Protein AF-A0A965SHQ1-F1 (afdb_monomer_lite)

Radius of gyration: 15.1 Å; chains: 1; bounding box: 38×32×36 Å

Secondary structure (DSSP, 8-state):
-HIIIIIS-PEEEEEETTTT--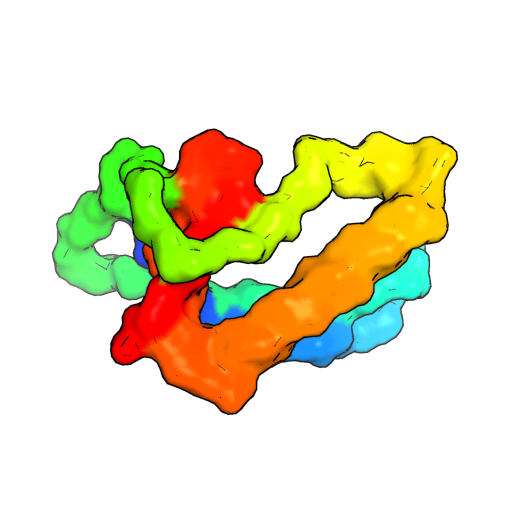--SSSSTT----EEEEE---STT-----SPPPS--SEEE---S-HHHHHHH-HHHHHHHHHHHHHHHHHHHTTTEEEEEE-TTSPEEEEE-

pLDDT: mean 88.07, std 10.23, range [56.94, 97.69]

Foldseek 3Di:
DLCQCQVQVWFFDDKDWQPVPADCDPQQHPHIDIDTDTHGDPPDDPRRHPSDADADAPDWLDDDPDLPVCCVPPVPVSVVSVVSNVVVRCVQVVDQKGFPGHHPNRITGIYGD

Structure (mmCIF, N/CA/C/O backbone):
data_AF-A0A965SHQ1-F1
#
_entry.id   AF-A0A965SHQ1-F1
#
loop_
_atom_site.group_PDB
_atom_site.id
_atom_site.type_symbol
_atom_site.label_atom_id
_atom_site.label_alt_id
_atom_site.label_comp_id
_atom_site.label_asym_id
_atom_site.label_entity_id
_atom_site.label_seq_id
_atom_site.pdbx_PDB_ins_code
_atom_site.Cartn_x
_atom_site.Cartn_y
_atom_site.Cartn_z
_atom_site.occupancy
_atom_site.B_iso_or_equiv
_atom_site.auth_seq_id
_atom_site.auth_comp_id
_atom_site.auth_asym_id
_atom_site.auth_atom_id
_atom_site.pdbx_PDB_model_num
ATOM 1 N N . ALA A 1 1 ? -4.924 -3.551 -4.087 1.00 84.19 1 ALA A N 1
ATOM 2 C CA . ALA A 1 1 ? -5.694 -4.247 -3.026 1.00 84.19 1 ALA A CA 1
ATOM 3 C C . ALA A 1 1 ? -7.077 -3.621 -2.747 1.00 84.19 1 ALA A C 1
ATOM 5 O O . ALA A 1 1 ? -7.652 -3.873 -1.692 1.00 84.19 1 ALA A O 1
ATOM 6 N N . TYR A 1 2 ? -7.633 -2.821 -3.671 1.00 87.19 2 TYR A N 1
ATOM 7 C CA . TYR A 1 2 ? -8.837 -2.011 -3.434 1.00 87.19 2 TYR A CA 1
ATOM 8 C C . TYR A 1 2 ? -10.042 -2.829 -2.948 1.00 87.19 2 TYR A C 1
ATOM 10 O O . TYR A 1 2 ? -10.680 -2.459 -1.971 1.00 87.19 2 TYR A O 1
ATOM 18 N N . PHE A 1 3 ? -10.305 -3.986 -3.560 1.00 87.12 3 PHE A N 1
ATOM 19 C CA . PHE A 1 3 ? -11.408 -4.856 -3.151 1.00 87.12 3 PHE A CA 1
ATOM 20 C C . PHE A 1 3 ? -11.338 -5.250 -1.665 1.00 87.12 3 PHE A C 1
ATOM 22 O O . PHE A 1 3 ? -12.294 -5.028 -0.928 1.00 87.12 3 PHE A O 1
ATOM 29 N N . ASN A 1 4 ? -10.190 -5.744 -1.197 1.00 88.62 4 ASN A N 1
ATOM 30 C CA . ASN A 1 4 ? -10.045 -6.219 0.181 1.00 88.62 4 ASN A CA 1
ATOM 31 C C . ASN A 1 4 ? -10.232 -5.090 1.204 1.00 88.62 4 ASN A C 1
ATOM 33 O O . ASN A 1 4 ? -10.983 -5.249 2.158 1.00 88.62 4 ASN A O 1
ATOM 37 N N . LEU A 1 5 ? -9.581 -3.942 1.004 1.00 88.56 5 LEU A N 1
ATOM 38 C CA . LEU A 1 5 ? -9.602 -2.873 2.009 1.00 88.56 5 LEU A CA 1
ATOM 39 C C . LEU A 1 5 ? -10.851 -1.990 1.911 1.00 88.56 5 LEU A C 1
ATOM 41 O O . LEU A 1 5 ? -11.429 -1.624 2.925 1.00 88.56 5 LEU A O 1
ATOM 45 N N . VAL A 1 6 ? -11.291 -1.659 0.695 1.00 87.88 6 VAL A N 1
ATOM 46 C CA . VAL A 1 6 ? -12.360 -0.672 0.472 1.00 87.88 6 VAL A CA 1
ATOM 47 C C . VAL A 1 6 ? -13.724 -1.334 0.334 1.00 87.88 6 VAL A C 1
ATOM 49 O O . VAL A 1 6 ? -14.711 -0.806 0.838 1.00 87.88 6 VAL A O 1
ATOM 52 N N . LYS A 1 7 ? -13.803 -2.482 -0.353 1.00 85.94 7 LYS A 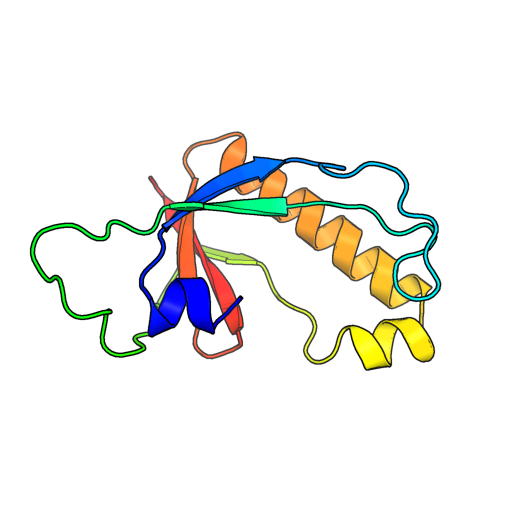N 1
ATOM 53 C CA . LYS A 1 7 ? -15.083 -3.171 -0.574 1.00 85.94 7 LYS A CA 1
ATOM 54 C C . LYS A 1 7 ? -15.413 -4.160 0.523 1.00 85.94 7 LYS A C 1
ATOM 56 O O . LYS A 1 7 ? -16.579 -4.240 0.862 1.00 85.94 7 LYS A O 1
ATOM 61 N N . LEU A 1 8 ? -14.439 -4.895 1.061 1.00 86.38 8 LEU A N 1
ATOM 62 C CA . LEU A 1 8 ? -14.684 -5.834 2.162 1.00 86.38 8 LEU A CA 1
ATOM 63 C C . LEU A 1 8 ? -14.486 -5.200 3.543 1.00 86.38 8 LEU A C 1
ATOM 65 O O . LEU A 1 8 ? -15.075 -5.671 4.510 1.00 86.38 8 LEU A O 1
ATOM 69 N N . GLY A 1 9 ? -13.704 -4.122 3.648 1.00 84.50 9 GLY A N 1
ATOM 70 C CA . GLY A 1 9 ? -13.364 -3.526 4.941 1.00 84.50 9 GLY A CA 1
ATOM 71 C C . GLY A 1 9 ? -12.343 -4.342 5.728 1.00 84.50 9 GLY A C 1
ATOM 72 O O . GLY A 1 9 ? -12.329 -4.286 6.955 1.00 84.50 9 GLY A O 1
ATOM 73 N N . ALA A 1 10 ? -11.512 -5.134 5.045 1.00 89.38 10 ALA A N 1
ATOM 74 C CA . ALA A 1 10 ? -10.407 -5.814 5.697 1.00 89.38 10 ALA A CA 1
ATOM 75 C C . ALA A 1 10 ? -9.412 -4.782 6.245 1.00 89.38 10 ALA A C 1
ATOM 77 O O . ALA A 1 10 ? -9.119 -3.776 5.596 1.00 89.38 10 ALA A O 1
ATOM 78 N N . VAL A 1 11 ? -8.876 -5.050 7.429 1.00 89.06 11 VAL A N 1
ATOM 79 C CA . VAL A 1 11 ? -7.915 -4.185 8.113 1.00 89.06 11 VAL A CA 1
ATOM 80 C C . VAL A 1 11 ? -6.526 -4.766 7.935 1.00 89.06 11 VAL A C 1
ATOM 82 O O . VAL A 1 11 ? -6.325 -5.965 8.109 1.00 89.06 11 VAL A O 1
ATOM 85 N N . VAL A 1 12 ? -5.561 -3.922 7.588 1.00 93.94 12 VAL A N 1
ATOM 86 C CA . VAL A 1 12 ? -4.157 -4.319 7.498 1.00 93.94 12 VAL A CA 1
ATOM 87 C C . VAL A 1 12 ? -3.588 -4.531 8.902 1.00 93.94 12 VAL A C 1
ATOM 89 O O . VAL A 1 12 ? -3.657 -3.626 9.731 1.00 93.94 12 VAL A O 1
ATOM 92 N N . THR A 1 13 ? -2.999 -5.699 9.160 1.00 93.12 13 THR A N 1
ATOM 93 C CA . THR A 1 13 ? -2.480 -6.060 10.491 1.00 93.12 13 THR A CA 1
ATOM 94 C C . THR A 1 13 ? -0.968 -6.216 10.522 1.00 93.12 13 THR A C 1
ATOM 96 O O . THR A 1 13 ? -0.338 -5.816 11.498 1.00 93.12 13 THR A O 1
ATOM 99 N N . GLU A 1 14 ? -0.370 -6.764 9.464 1.00 94.94 14 GLU A N 1
ATOM 100 C CA . GLU A 1 14 ? 1.054 -7.107 9.442 1.00 94.94 14 GLU A CA 1
ATOM 101 C C . GLU A 1 14 ? 1.664 -6.918 8.051 1.00 94.94 14 GLU A C 1
ATOM 103 O O . GLU A 1 14 ? 0.965 -6.860 7.033 1.00 94.94 14 GLU A O 1
ATOM 108 N N . TYR A 1 15 ? 2.992 -6.873 8.013 1.00 95.62 15 TYR A N 1
ATOM 109 C CA . TYR A 1 15 ? 3.783 -6.856 6.794 1.00 95.62 15 TYR A CA 1
ATOM 110 C C . TYR A 1 15 ? 4.935 -7.843 6.905 1.00 95.62 15 TYR A C 1
ATOM 112 O O . TYR A 1 15 ? 5.655 -7.860 7.901 1.00 95.62 15 TYR A O 1
ATOM 120 N N . HIS A 1 16 ? 5.100 -8.645 5.861 1.00 95.25 16 HIS A N 1
ATOM 121 C CA . HIS A 1 16 ? 6.090 -9.707 5.783 1.00 95.25 16 HIS A CA 1
ATOM 122 C C . HIS A 1 16 ? 6.916 -9.534 4.515 1.00 95.25 16 HIS A C 1
ATOM 124 O O . HIS A 1 16 ? 6.370 -9.508 3.408 1.00 95.25 16 HIS A O 1
ATOM 130 N N . GLU A 1 17 ? 8.231 -9.422 4.676 1.00 94.12 17 GLU A N 1
ATOM 131 C CA . GLU A 1 17 ? 9.165 -9.401 3.552 1.00 94.12 17 GLU A CA 1
ATOM 132 C C . GLU A 1 17 ? 9.406 -10.817 3.024 1.00 94.12 17 GLU A C 1
ATOM 134 O O . GLU A 1 17 ? 9.512 -11.756 3.808 1.00 94.12 17 GLU A O 1
ATOM 139 N N . GLU A 1 18 ? 9.524 -10.966 1.701 1.00 91.88 18 GLU A N 1
ATOM 140 C CA . GLU A 1 18 ? 9.873 -12.244 1.051 1.00 91.88 18 GLU A CA 1
ATOM 141 C C . GLU A 1 18 ? 9.028 -13.449 1.519 1.00 91.88 18 GLU A C 1
ATOM 143 O O . GLU A 1 18 ? 9.513 -14.574 1.601 1.00 91.88 18 GLU A O 1
ATOM 148 N N . PHE A 1 19 ? 7.737 -13.233 1.785 1.00 92.62 19 PHE A N 1
ATOM 149 C CA . PHE A 1 19 ? 6.858 -14.214 2.431 1.00 92.62 19 PHE A CA 1
ATOM 150 C C . PHE A 1 19 ? 6.802 -15.591 1.740 1.00 92.62 19 PHE A C 1
ATOM 152 O O . PHE A 1 19 ? 6.713 -16.617 2.408 1.00 92.62 19 PHE A O 1
ATOM 159 N N . TYR A 1 20 ? 6.850 -15.627 0.406 1.00 87.69 20 TYR A N 1
ATOM 160 C CA . TYR A 1 20 ? 6.872 -16.864 -0.380 1.00 87.69 20 TYR A CA 1
ATOM 161 C C . TYR A 1 20 ? 8.284 -17.297 -0.807 1.00 87.69 20 TYR A C 1
ATOM 163 O O . TYR A 1 20 ? 8.437 -18.383 -1.365 1.00 87.69 20 TYR A O 1
ATOM 171 N N . GLY A 1 21 ? 9.311 -16.483 -0.555 1.00 85.81 21 GLY A N 1
ATOM 172 C CA . GLY A 1 21 ? 10.666 -16.705 -1.047 1.00 85.81 21 GLY A CA 1
ATOM 173 C C . GLY A 1 21 ? 10.757 -16.671 -2.576 1.00 85.81 21 GLY A C 1
ATOM 174 O O . GLY A 1 21 ? 9.996 -15.989 -3.258 1.00 85.81 21 GLY A O 1
ATOM 175 N N . VAL A 1 22 ? 11.714 -17.413 -3.137 1.00 80.38 22 VAL A N 1
ATOM 176 C CA . VAL A 1 22 ? 11.955 -17.423 -4.587 1.00 80.38 22 VAL A CA 1
ATOM 177 C C . VAL A 1 22 ? 10.822 -18.152 -5.315 1.00 80.38 22 VAL A C 1
ATOM 179 O O . VAL A 1 22 ? 10.718 -19.377 -5.255 1.00 80.38 22 VAL A O 1
ATOM 182 N N . ILE A 1 23 ? 10.014 -17.403 -6.067 1.00 82.12 23 ILE A N 1
ATOM 183 C CA . ILE A 1 23 ? 9.014 -17.961 -6.985 1.00 82.12 23 ILE A CA 1
ATOM 184 C C . ILE A 1 23 ? 9.654 -18.127 -8.365 1.00 82.12 23 ILE A C 1
ATOM 186 O O . ILE A 1 23 ? 10.191 -17.178 -8.936 1.00 82.12 23 ILE A O 1
ATOM 190 N N . ASN A 1 24 ? 9.604 -19.345 -8.909 1.00 71.56 24 ASN A N 1
ATOM 191 C CA . ASN A 1 24 ? 10.241 -19.700 -10.181 1.00 71.56 24 ASN A CA 1
ATOM 192 C C . ASN A 1 24 ? 9.216 -20.013 -11.288 1.00 71.56 24 ASN A C 1
ATOM 194 O O . ASN A 1 24 ? 9.378 -20.957 -12.061 1.00 71.56 24 ASN A O 1
ATOM 198 N N . ASP A 1 25 ? 8.128 -19.244 -11.344 1.00 77.12 25 ASP A N 1
ATOM 199 C CA . ASP A 1 25 ? 7.140 -19.317 -12.425 1.00 77.12 25 ASP A CA 1
ATOM 200 C C . ASP A 1 25 ? 7.546 -18.398 -13.601 1.00 77.12 25 ASP A C 1
ATOM 202 O O . ASP A 1 25 ? 8.679 -17.917 -13.669 1.00 77.12 25 ASP A O 1
ATOM 206 N N . GLY A 1 26 ? 6.689 -18.239 -14.612 1.00 68.56 26 GLY A N 1
ATOM 207 C CA . GLY A 1 26 ? 6.969 -17.356 -15.754 1.00 68.56 26 GLY A CA 1
ATOM 208 C C . GLY A 1 26 ? 6.666 -15.879 -15.486 1.00 68.56 26 GLY A C 1
ATOM 209 O O . GLY A 1 26 ? 7.232 -15.017 -16.14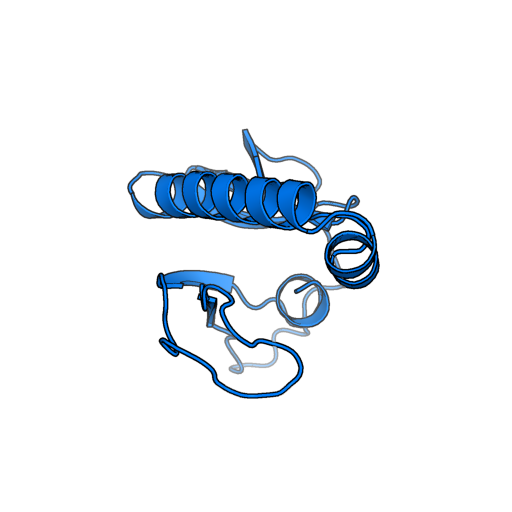9 1.00 68.56 26 GLY A O 1
ATOM 210 N N . LEU A 1 27 ? 5.782 -15.585 -14.527 1.00 69.00 27 LEU A N 1
ATOM 211 C CA . LEU A 1 27 ? 5.213 -14.250 -14.325 1.00 69.00 27 LEU A CA 1
ATOM 212 C C . LEU A 1 27 ? 5.891 -13.477 -13.190 1.00 69.00 27 LEU A C 1
ATOM 214 O O . LEU A 1 27 ? 5.983 -12.263 -13.277 1.00 69.00 27 LEU A O 1
ATOM 218 N N . ASN A 1 28 ? 6.357 -14.154 -12.146 1.00 66.50 28 ASN A N 1
ATOM 219 C CA . ASN A 1 28 ? 6.903 -13.596 -10.906 1.00 66.50 28 ASN A CA 1
ATOM 220 C C . ASN A 1 28 ? 8.382 -13.962 -10.705 1.00 66.50 28 ASN A C 1
ATOM 222 O O . ASN A 1 28 ? 8.927 -13.758 -9.618 1.00 66.50 28 ASN A O 1
ATOM 226 N N . ARG A 1 29 ? 9.036 -14.539 -11.723 1.00 74.19 29 ARG A N 1
ATOM 227 C CA . ARG A 1 29 ? 10.421 -15.009 -11.616 1.00 74.19 29 ARG A CA 1
ATOM 228 C C . ARG A 1 29 ? 11.354 -13.907 -11.134 1.00 74.19 29 ARG A C 1
ATOM 230 O O . ARG A 1 29 ? 11.462 -12.867 -11.774 1.00 74.19 29 ARG A O 1
ATOM 237 N N . GLY A 1 30 ? 12.073 -14.189 -10.051 1.00 72.31 30 GLY A N 1
ATOM 238 C CA . GLY A 1 30 ? 13.068 -13.273 -9.489 1.00 72.31 30 GLY A CA 1
ATOM 239 C C . GLY A 1 30 ? 12.472 -12.076 -8.748 1.00 72.31 30 GLY A C 1
ATOM 240 O O . GLY A 1 30 ? 13.224 -11.209 -8.312 1.00 72.31 30 GLY A O 1
ATOM 241 N N . GLU A 1 31 ? 11.148 -12.016 -8.577 1.00 79.94 31 GLU A N 1
ATOM 242 C CA . GLU A 1 31 ? 10.515 -10.925 -7.848 1.00 79.94 31 GLU A CA 1
ATOM 243 C C . GLU A 1 31 ? 10.471 -11.166 -6.345 1.00 79.94 31 GLU A C 1
ATOM 245 O O . GLU A 1 31 ? 10.214 -12.272 -5.872 1.00 79.94 31 GLU A O 1
ATOM 250 N N . ARG A 1 32 ? 10.624 -10.069 -5.602 1.00 84.12 32 ARG A N 1
ATOM 251 C CA . ARG A 1 32 ? 10.456 -10.029 -4.149 1.00 84.12 32 ARG A CA 1
ATOM 252 C C . ARG A 1 32 ? 9.024 -10.361 -3.758 1.00 84.12 32 ARG A C 1
ATOM 254 O O . ARG A 1 32 ? 8.092 -9.774 -4.310 1.00 84.12 32 ARG A O 1
ATOM 261 N N . THR A 1 33 ? 8.806 -11.207 -2.764 1.00 89.94 33 THR A N 1
ATOM 262 C CA . THR A 1 33 ? 7.445 -11.653 -2.414 1.00 89.94 33 THR A CA 1
ATOM 263 C C . THR A 1 33 ? 6.906 -10.991 -1.156 1.00 89.94 33 THR A C 1
ATOM 265 O O . THR A 1 33 ? 6.424 -11.666 -0.252 1.00 89.94 33 THR A O 1
ATOM 268 N N . ASP A 1 34 ? 6.977 -9.668 -1.092 1.00 93.19 34 ASP A N 1
ATOM 269 C CA . ASP A 1 34 ? 6.454 -8.918 0.050 1.00 93.19 34 ASP A CA 1
ATOM 270 C C . ASP A 1 34 ? 4.936 -9.017 0.133 1.00 93.19 34 ASP A C 1
ATOM 272 O O . ASP A 1 34 ? 4.235 -8.983 -0.890 1.00 93.19 34 ASP A O 1
ATOM 276 N N . ARG A 1 35 ? 4.415 -9.153 1.353 1.00 93.31 35 ARG A N 1
ATOM 277 C CA . ARG A 1 35 ? 2.985 -9.329 1.608 1.00 93.31 35 ARG A CA 1
ATOM 278 C C . ARG A 1 35 ? 2.524 -8.475 2.772 1.00 93.31 35 ARG A C 1
ATOM 280 O O . ARG A 1 35 ? 3.073 -8.526 3.865 1.00 93.31 35 ARG A O 1
ATOM 287 N N . VAL A 1 36 ? 1.450 -7.737 2.524 1.00 93.88 36 VAL A N 1
ATOM 288 C CA . VAL A 1 36 ? 0.631 -7.133 3.571 1.00 93.88 36 VAL A CA 1
ATOM 289 C C . VAL A 1 36 ? -0.440 -8.147 3.957 1.00 93.88 36 VAL A C 1
ATOM 291 O O . VAL A 1 36 ? -1.178 -8.626 3.093 1.00 93.88 36 VAL A O 1
ATOM 294 N N . PHE A 1 37 ? -0.522 -8.466 5.241 1.00 94.75 37 PHE A N 1
ATOM 295 C CA . PHE A 1 37 ? -1.569 -9.309 5.801 1.00 94.75 37 PHE A CA 1
ATOM 296 C C . PHE A 1 37 ? -2.756 -8.463 6.230 1.00 94.75 37 PHE A C 1
ATOM 298 O O . PHE A 1 37 ? -2.608 -7.357 6.756 1.00 94.75 37 PHE A O 1
ATOM 305 N N . VAL A 1 38 ? -3.945 -9.002 5.980 1.00 93.06 38 VAL A N 1
ATOM 306 C CA . VAL A 1 38 ? -5.206 -8.341 6.290 1.00 93.06 38 VAL A CA 1
ATOM 307 C C . VAL A 1 38 ? -6.114 -9.283 7.064 1.00 93.06 38 VAL A C 1
ATOM 309 O O . VAL A 1 38 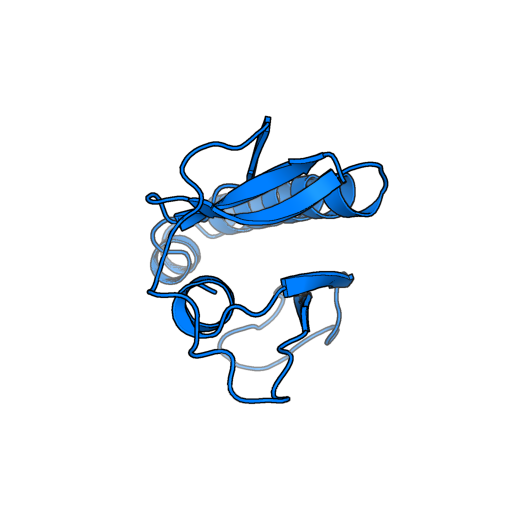? -6.163 -10.480 6.785 1.00 93.06 38 VAL A O 1
ATOM 312 N N . MET A 1 39 ? -6.866 -8.727 8.004 1.00 90.75 39 MET A N 1
ATOM 313 C CA . MET A 1 39 ? -7.908 -9.418 8.748 1.00 90.75 39 MET A CA 1
ATOM 314 C C . MET A 1 39 ? -9.267 -8.871 8.324 1.00 90.75 39 MET A C 1
ATOM 316 O O . MET A 1 39 ? -9.490 -7.662 8.344 1.00 90.75 39 MET A O 1
ATOM 320 N N . TRP A 1 40 ? -10.187 -9.760 7.960 1.00 88.19 40 TRP A N 1
ATOM 321 C CA . TRP A 1 40 ? -11.569 -9.395 7.666 1.00 88.19 40 TRP A CA 1
ATOM 322 C C . TRP A 1 40 ? -12.505 -10.023 8.708 1.00 88.19 40 TRP A C 1
ATOM 324 O O . TRP A 1 40 ? -12.670 -11.245 8.709 1.00 88.19 40 TRP A O 1
ATOM 334 N N . PRO A 1 41 ? -13.087 -9.231 9.629 1.00 79.00 41 PRO A N 1
ATOM 335 C CA . PRO A 1 41 ? -14.052 -9.747 10.592 1.00 79.00 41 PRO A CA 1
ATOM 336 C C . PRO A 1 41 ? -15.369 -10.096 9.885 1.00 79.00 41 PRO A C 1
ATOM 338 O O . PRO A 1 41 ? -16.025 -9.232 9.312 1.00 79.00 41 PRO A O 1
ATOM 341 N N . VAL A 1 42 ? -15.758 -11.372 9.937 1.00 78.56 42 VAL A N 1
ATOM 342 C CA . VAL A 1 42 ? -16.961 -11.914 9.267 1.00 78.56 42 VAL A CA 1
ATOM 343 C C . VAL A 1 42 ? -18.151 -12.153 10.216 1.00 78.56 42 VAL A C 1
ATOM 345 O O . VAL A 1 42 ? -19.165 -12.711 9.803 1.00 78.56 42 VAL A O 1
ATOM 348 N N . GLY A 1 43 ? -18.028 -11.756 11.491 1.00 76.62 43 GLY A N 1
ATOM 349 C CA . GLY A 1 43 ? -19.085 -11.854 12.513 1.00 76.62 43 GLY A CA 1
ATOM 350 C C . GLY A 1 43 ? -20.224 -10.841 12.323 1.00 76.62 43 GLY A C 1
ATOM 351 O O . GLY A 1 43 ? -20.170 -10.047 11.387 1.00 76.62 43 GLY A O 1
ATOM 352 N N . ASP A 1 44 ? -21.249 -10.900 13.191 1.00 59.97 44 ASP A N 1
ATOM 353 C CA . ASP A 1 44 ? -22.567 -10.229 13.105 1.00 59.97 44 ASP A CA 1
ATOM 354 C C . ASP A 1 44 ? -22.671 -9.080 12.095 1.00 59.97 44 ASP A C 1
ATOM 356 O O . ASP A 1 44 ? -22.624 -7.898 12.424 1.00 59.97 44 ASP A O 1
ATOM 360 N N . ARG A 1 45 ? -22.827 -9.499 10.832 1.00 56.94 45 ARG A N 1
ATOM 361 C CA . ARG A 1 45 ? -23.316 -8.771 9.660 1.00 56.94 45 ARG A CA 1
ATOM 362 C C . ARG A 1 45 ? -23.018 -7.272 9.662 1.00 56.94 45 ARG A C 1
ATOM 364 O O . ARG A 1 45 ? -23.906 -6.464 9.388 1.00 56.94 45 ARG A O 1
ATOM 371 N N . GLN A 1 46 ? -21.765 -6.892 9.889 1.00 57.28 46 GLN A N 1
ATOM 372 C CA . GLN A 1 46 ? -21.330 -5.572 9.469 1.00 57.28 46 GLN A CA 1
ATOM 373 C C . GLN A 1 46 ? -21.314 -5.624 7.942 1.00 57.28 46 GLN A C 1
ATOM 375 O O . GLN A 1 46 ? -20.473 -6.292 7.341 1.00 57.28 46 GLN A O 1
ATOM 380 N N . SER A 1 47 ? -22.332 -5.025 7.310 1.00 58.66 47 SER A N 1
ATOM 381 C CA . SER A 1 47 ? -22.325 -4.820 5.863 1.00 58.66 47 SER A CA 1
ATOM 382 C C . SER A 1 47 ? -20.947 -4.287 5.486 1.00 58.66 47 SER A C 1
ATOM 384 O O . SER A 1 47 ? -20.456 -3.398 6.195 1.00 58.66 47 SER A O 1
ATOM 386 N N . PRO A 1 48 ? -20.313 -4.817 4.425 1.00 58.03 48 PRO A N 1
ATOM 387 C CA . PRO A 1 48 ? -19.024 -4.304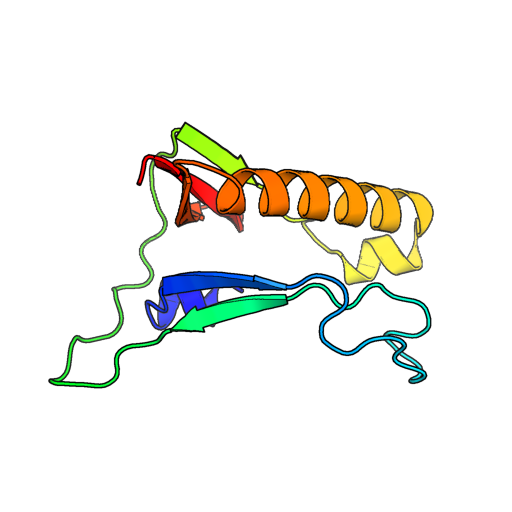 4.013 1.00 58.03 48 PRO A CA 1
ATOM 388 C C . PRO A 1 48 ? -19.121 -2.777 3.897 1.00 58.03 48 PRO A C 1
ATOM 390 O O . PRO A 1 48 ? -20.153 -2.287 3.415 1.00 58.03 48 PRO A O 1
ATOM 393 N N . PRO A 1 49 ? -18.127 -2.012 4.385 1.00 61.84 49 PRO A N 1
ATOM 394 C CA . PRO A 1 49 ? -18.174 -0.558 4.302 1.00 61.84 49 PRO A CA 1
ATOM 395 C C . PRO A 1 49 ? -18.456 -0.142 2.854 1.00 61.84 49 PRO A C 1
ATOM 397 O O . PRO A 1 49 ? -18.048 -0.835 1.923 1.00 61.84 49 PRO A O 1
ATOM 400 N N . SER A 1 50 ? -19.174 0.970 2.653 1.00 61.25 50 SER A N 1
ATOM 401 C CA . SER A 1 50 ? -19.776 1.386 1.369 1.00 61.25 50 SER A CA 1
ATOM 402 C C . SER A 1 50 ? -18.790 1.717 0.233 1.00 61.25 50 SER A C 1
ATOM 404 O O . SER A 1 50 ? -19.094 2.517 -0.649 1.00 61.25 50 SER A O 1
ATOM 406 N N . GLY A 1 51 ? -17.592 1.139 0.213 1.00 67.88 51 GLY A N 1
ATOM 407 C CA . GLY A 1 51 ? -16.543 1.491 -0.724 1.00 67.88 51 GLY A CA 1
ATOM 408 C C . GLY A 1 51 ? -15.898 2.833 -0.397 1.00 67.88 51 GLY A C 1
ATOM 409 O O . GLY A 1 51 ? -15.439 3.509 -1.315 1.00 67.88 51 GLY A O 1
ATOM 410 N N . CYS A 1 52 ? -15.907 3.239 0.875 1.00 76.44 52 CYS A N 1
ATOM 411 C CA . CYS A 1 52 ? -15.369 4.531 1.274 1.00 76.44 52 CYS A CA 1
ATOM 412 C C . CYS A 1 52 ? -13.838 4.502 1.231 1.00 76.44 52 CYS A C 1
ATOM 414 O O . CYS A 1 52 ? -13.204 3.605 1.787 1.00 76.44 52 CYS A O 1
ATOM 416 N N . VAL A 1 53 ? -13.258 5.493 0.563 1.00 89.94 53 VAL A N 1
ATOM 417 C CA . VAL A 1 53 ? -11.826 5.785 0.629 1.00 89.94 53 VAL A CA 1
ATOM 418 C C . VAL A 1 53 ? -11.560 6.735 1.792 1.00 89.94 53 VAL A C 1
ATOM 420 O O . VAL A 1 53 ? -12.428 7.510 2.194 1.00 89.94 53 VAL A O 1
ATOM 423 N N . VAL A 1 54 ? -10.351 6.682 2.334 1.00 91.94 54 VAL A N 1
ATOM 424 C CA . VAL A 1 54 ? -9.894 7.579 3.390 1.00 91.94 54 VAL A CA 1
ATOM 425 C C . VAL A 1 54 ? -9.687 8.978 2.787 1.00 91.94 54 VAL A C 1
ATOM 427 O O . VAL A 1 54 ? -8.923 9.109 1.826 1.00 91.94 54 VAL A O 1
ATOM 430 N N . PRO A 1 55 ? -10.344 10.029 3.314 1.00 92.62 55 PRO A N 1
ATOM 431 C CA . PRO A 1 55 ? -10.277 11.370 2.730 1.00 92.62 55 PRO A CA 1
ATOM 432 C C . PRO A 1 55 ? -8.977 12.115 3.069 1.00 92.62 55 PRO A C 1
ATOM 434 O O . PRO A 1 55 ? -8.576 13.008 2.328 1.00 92.62 55 PRO A O 1
ATOM 437 N N . SER A 1 56 ? -8.320 11.765 4.178 1.00 94.19 56 SER A N 1
ATOM 438 C CA . SER A 1 56 ? -7.096 12.412 4.661 1.00 94.19 56 SER A CA 1
ATOM 439 C C . SER A 1 56 ? -6.221 11.433 5.436 1.00 94.19 56 SER A C 1
ATOM 441 O O . SER A 1 56 ? -6.738 10.598 6.175 1.00 94.19 56 SER A O 1
ATOM 443 N N . ALA A 1 57 ? -4.907 11.582 5.317 1.00 96.31 57 ALA A N 1
ATOM 444 C CA . ALA A 1 57 ? -3.911 10.767 6.002 1.00 96.31 57 ALA A CA 1
ATOM 445 C C . ALA A 1 57 ? -2.775 11.663 6.517 1.00 96.31 57 ALA A C 1
ATOM 447 O O . ALA A 1 57 ? -2.556 12.740 5.960 1.00 96.31 57 ALA A O 1
ATOM 448 N N . ASP A 1 58 ? -2.037 11.220 7.538 1.00 97.69 58 ASP A N 1
ATOM 449 C CA . ASP A 1 58 ? -0.821 11.917 7.983 1.00 97.69 58 ASP A CA 1
ATOM 450 C C . ASP A 1 58 ? 0.248 11.899 6.875 1.00 97.69 58 ASP A C 1
ATOM 452 O O . ASP A 1 58 ? 0.999 12.855 6.690 1.00 97.69 58 ASP A O 1
ATOM 456 N N . TRP A 1 59 ? 0.304 10.793 6.129 1.00 97.56 59 TRP A N 1
ATOM 457 C CA . TRP A 1 59 ? 1.066 10.617 4.893 1.00 97.56 59 TRP A CA 1
ATOM 458 C C . TRP A 1 59 ? 0.516 9.411 4.115 1.00 97.56 59 TRP A C 1
ATOM 460 O O . TRP A 1 59 ? -0.372 8.706 4.598 1.00 97.56 59 TRP A O 1
ATOM 470 N N . SER A 1 60 ? 1.018 9.161 2.904 1.00 97.31 6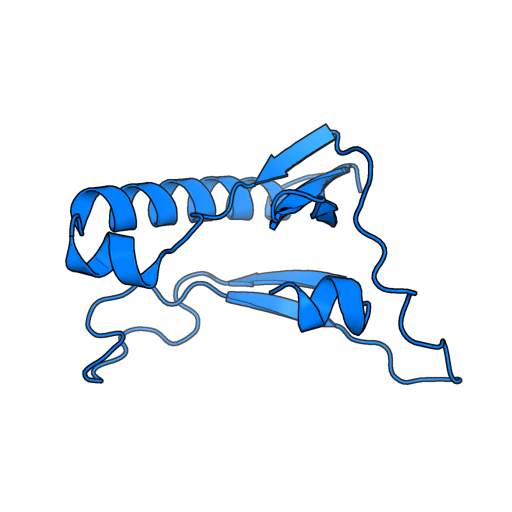0 SER A N 1
ATOM 471 C CA . SER A 1 60 ? 0.551 8.048 2.072 1.00 97.31 60 SER A CA 1
ATOM 472 C C . SER A 1 60 ? 1.685 7.245 1.440 1.00 97.31 60 SER A C 1
ATOM 474 O O . SER A 1 60 ? 2.792 7.747 1.232 1.00 97.31 60 SER A O 1
ATOM 476 N N . ILE A 1 61 ? 1.392 5.978 1.131 1.00 97.44 61 ILE A N 1
ATOM 477 C CA . ILE A 1 61 ? 2.275 5.085 0.373 1.00 97.44 61 ILE A CA 1
ATOM 478 C C . ILE A 1 61 ? 1.696 4.942 -1.027 1.00 97.44 61 ILE A C 1
ATOM 480 O O . ILE A 1 61 ? 0.636 4.338 -1.220 1.00 97.44 61 ILE A O 1
ATOM 484 N N . ALA A 1 62 ? 2.389 5.510 -2.006 1.00 95.94 62 ALA A N 1
ATOM 485 C CA . ALA A 1 62 ? 1.941 5.494 -3.387 1.00 95.94 62 ALA A CA 1
ATOM 486 C C . ALA A 1 62 ? 1.925 4.070 -3.968 1.00 95.94 62 ALA A C 1
ATOM 488 O O . ALA A 1 62 ? 2.742 3.207 -3.624 1.00 95.94 62 ALA A O 1
ATOM 489 N N . THR A 1 63 ? 0.999 3.843 -4.895 1.00 92.94 63 THR A N 1
ATOM 490 C CA . THR A 1 63 ? 0.968 2.651 -5.739 1.00 92.94 63 THR A CA 1
ATOM 491 C C . THR A 1 63 ? 1.258 3.063 -7.185 1.00 92.94 63 THR A C 1
ATOM 493 O O . THR A 1 63 ? 0.812 4.129 -7.617 1.00 92.94 63 THR A O 1
ATOM 496 N N . PRO A 1 64 ? 2.047 2.279 -7.939 1.00 92.69 64 PRO A N 1
ATOM 497 C CA . PRO A 1 64 ? 2.257 2.560 -9.353 1.00 92.69 64 PRO A CA 1
ATOM 498 C C . PRO A 1 64 ? 0.919 2.427 -10.105 1.00 92.69 64 PRO A C 1
ATOM 500 O O . PRO A 1 64 ? 0.189 1.468 -9.841 1.00 92.69 64 PRO A O 1
ATOM 503 N N . PRO A 1 65 ? 0.601 3.331 -11.053 1.00 88.25 65 PRO A N 1
ATOM 504 C CA . PRO A 1 65 ? -0.666 3.286 -11.789 1.00 88.25 65 PRO A CA 1
ATOM 505 C C . PRO A 1 65 ? -0.871 1.980 -12.565 1.00 88.25 65 PRO A C 1
ATOM 507 O O . PRO A 1 65 ? -1.981 1.460 -12.615 1.00 88.25 65 PRO A O 1
ATOM 510 N N . ASP A 1 66 ? 0.209 1.451 -13.148 1.00 92.50 66 ASP A N 1
ATOM 511 C CA . ASP A 1 66 ? 0.215 0.196 -13.898 1.00 92.50 66 ASP A CA 1
ATOM 512 C C . ASP A 1 66 ? 1.571 -0.506 -13.733 1.00 92.50 66 ASP A C 1
ATOM 514 O O . ASP A 1 66 ? 2.543 -0.235 -14.443 1.00 92.50 66 ASP A O 1
ATOM 518 N N . ILE A 1 67 ? 1.653 -1.395 -12.740 1.00 89.38 67 ILE A N 1
ATOM 519 C CA . ILE A 1 67 ? 2.876 -2.158 -12.476 1.00 89.38 67 ILE A CA 1
ATOM 520 C C . ILE A 1 67 ? 3.171 -3.175 -13.583 1.00 89.38 67 ILE A C 1
ATOM 522 O O . ILE A 1 67 ? 4.333 -3.482 -13.827 1.00 89.38 67 ILE A O 1
ATOM 526 N N . GLU A 1 68 ? 2.156 -3.695 -14.273 1.00 90.25 68 GLU A N 1
ATOM 527 C CA . GLU A 1 68 ? 2.352 -4.696 -15.324 1.00 90.25 68 GLU A CA 1
ATOM 528 C C . GLU A 1 68 ? 3.001 -4.065 -16.555 1.00 90.25 68 GLU A C 1
ATOM 530 O O . GLU A 1 68 ? 3.989 -4.591 -17.076 1.00 90.25 68 GLU A O 1
ATOM 535 N N . ALA A 1 69 ? 2.505 -2.899 -16.978 1.00 93.00 69 ALA A N 1
ATOM 536 C CA . ALA A 1 69 ? 3.131 -2.124 -18.038 1.00 93.00 69 ALA A CA 1
ATOM 537 C C . ALA A 1 69 ? 4.550 -1.701 -17.648 1.00 93.00 69 ALA A C 1
ATOM 539 O O . ALA A 1 69 ? 5.472 -1.931 -18.431 1.00 93.00 69 ALA A O 1
ATOM 540 N N . LEU A 1 70 ? 4.738 -1.166 -16.433 1.00 92.62 70 LEU A N 1
ATOM 541 C CA . LEU A 1 70 ? 6.042 -0.688 -15.974 1.00 92.62 70 LEU A CA 1
ATOM 542 C C . LEU A 1 70 ? 7.090 -1.806 -15.974 1.00 92.62 70 LEU A C 1
ATOM 544 O O . LEU A 1 70 ? 8.166 -1.624 -16.525 1.00 92.62 70 LEU A O 1
ATOM 548 N N . ARG A 1 71 ? 6.755 -2.999 -15.470 1.00 90.19 71 ARG A N 1
ATOM 549 C CA . ARG A 1 71 ? 7.654 -4.169 -15.490 1.00 90.19 71 ARG A CA 1
ATOM 550 C C . ARG A 1 71 ? 8.083 -4.583 -16.897 1.00 90.19 71 ARG A C 1
ATOM 552 O O . ARG A 1 71 ? 9.162 -5.143 -17.063 1.00 90.19 71 ARG A O 1
ATOM 559 N N . ARG A 1 72 ? 7.241 -4.344 -17.905 1.00 90.88 72 ARG A N 1
ATOM 560 C CA . ARG A 1 72 ? 7.530 -4.681 -19.305 1.00 90.88 72 ARG A CA 1
ATOM 561 C C . ARG A 1 72 ? 8.362 -3.608 -20.004 1.00 90.88 72 ARG A C 1
ATOM 563 O O . ARG A 1 72 ? 9.180 -3.950 -20.851 1.00 90.88 72 ARG A O 1
ATOM 570 N N . THR A 1 73 ? 8.112 -2.333 -19.714 1.00 95.88 73 THR A N 1
ATOM 571 C CA . THR A 1 73 ? 8.732 -1.211 -20.435 1.00 95.88 73 THR A CA 1
ATOM 572 C C . THR A 1 73 ? 9.969 -0.656 -19.742 1.00 95.88 73 THR A C 1
ATOM 574 O O . THR A 1 73 ? 10.858 -0.162 -20.425 1.00 95.88 73 THR A O 1
ATOM 577 N N . ASP A 1 74 ? 10.013 -0.714 -18.411 1.00 95.00 74 ASP A N 1
ATOM 578 C CA . ASP A 1 74 ? 11.082 -0.165 -17.575 1.00 95.00 74 ASP A CA 1
ATOM 579 C C . ASP A 1 74 ? 11.218 -0.970 -16.257 1.00 95.00 74 ASP A C 1
ATOM 581 O O . ASP A 1 74 ? 10.658 -0.602 -15.213 1.00 95.00 74 ASP A O 1
ATOM 585 N N . PRO A 1 75 ? 11.930 -2.113 -16.295 1.00 90.94 75 PRO A N 1
ATOM 586 C CA . PRO A 1 75 ? 12.121 -2.971 -15.127 1.00 90.94 75 PRO A CA 1
ATOM 587 C C . PRO A 1 75 ? 12.842 -2.280 -13.959 1.00 90.94 75 PRO A C 1
ATOM 589 O O . PRO A 1 75 ? 12.527 -2.559 -12.801 1.00 90.94 75 PRO A O 1
ATOM 592 N N . ASP A 1 76 ? 13.765 -1.358 -14.242 1.00 93.31 76 ASP A N 1
ATOM 593 C CA . ASP A 1 76 ? 14.534 -0.642 -13.219 1.00 93.31 76 ASP A CA 1
ATOM 594 C C . ASP A 1 76 ? 13.648 0.356 -12.462 1.00 93.31 76 ASP A C 1
ATOM 596 O O . ASP A 1 76 ? 13.700 0.450 -11.227 1.00 93.31 76 ASP A O 1
ATOM 600 N N . ALA A 1 77 ? 12.756 1.054 -13.173 1.00 93.94 77 ALA A N 1
ATOM 601 C CA . ALA A 1 77 ? 11.733 1.873 -12.536 1.00 93.94 77 ALA A CA 1
ATOM 602 C C . ALA A 1 77 ? 10.765 1.018 -11.707 1.00 93.94 77 ALA A C 1
ATOM 604 O O . ALA A 1 77 ? 10.422 1.399 -10.583 1.00 93.94 77 ALA A O 1
ATOM 605 N N . ALA A 1 78 ? 10.348 -0.151 -12.209 1.00 92.81 78 ALA A N 1
ATOM 606 C CA . ALA A 1 78 ? 9.507 -1.075 -11.446 1.00 92.81 78 ALA A CA 1
ATOM 607 C C . ALA A 1 78 ? 10.194 -1.532 -10.148 1.00 92.81 78 ALA A C 1
ATOM 609 O O . ALA A 1 78 ? 9.560 -1.546 -9.090 1.00 92.81 78 ALA A O 1
ATOM 610 N N . GLN A 1 79 ? 11.492 -1.839 -10.201 1.00 91.31 79 GLN A N 1
ATOM 611 C CA . GLN A 1 79 ? 12.281 -2.204 -9.027 1.00 91.31 79 GLN A CA 1
ATOM 612 C C . GLN A 1 79 ? 12.386 -1.042 -8.030 1.00 91.31 79 GLN A C 1
ATOM 614 O O . GLN A 1 79 ? 12.122 -1.226 -6.842 1.00 91.31 79 GLN A O 1
ATOM 619 N N . THR A 1 80 ? 12.653 0.173 -8.515 1.00 94.50 80 THR A N 1
ATOM 620 C CA . THR A 1 80 ? 12.708 1.387 -7.681 1.00 94.50 80 THR A CA 1
ATOM 621 C C . THR A 1 80 ? 11.387 1.624 -6.940 1.00 94.50 80 THR A C 1
ATOM 623 O O . THR A 1 80 ? 11.379 1.948 -5.749 1.00 94.50 80 THR A O 1
ATOM 626 N N . TRP A 1 81 ? 10.251 1.412 -7.614 1.00 94.88 81 TRP A N 1
ATOM 627 C CA . TRP A 1 81 ? 8.925 1.476 -6.995 1.00 94.88 81 TRP A CA 1
ATOM 628 C C . TRP A 1 81 ? 8.751 0.460 -5.866 1.00 94.88 81 TRP A C 1
ATOM 630 O O . TRP A 1 81 ? 8.233 0.812 -4.804 1.00 94.88 81 TRP A O 1
ATOM 640 N N . ARG A 1 82 ? 9.192 -0.786 -6.069 1.00 92.62 82 ARG A N 1
ATOM 641 C CA . ARG A 1 82 ? 9.122 -1.831 -5.037 1.00 92.62 82 ARG A CA 1
ATOM 642 C C . ARG A 1 82 ? 10.003 -1.508 -3.841 1.00 92.62 82 ARG A C 1
ATOM 644 O O . ARG A 1 82 ? 9.553 -1.670 -2.711 1.00 92.62 82 ARG A O 1
ATOM 651 N N . ASP A 1 83 ? 11.222 -1.030 -4.071 1.00 94.31 83 ASP A N 1
ATOM 652 C CA . ASP A 1 83 ? 12.157 -0.705 -2.992 1.00 94.31 83 ASP A CA 1
ATOM 653 C C . ASP A 1 83 ? 11.636 0.443 -2.130 1.00 94.31 83 ASP A C 1
ATOM 655 O O . ASP A 1 83 ? 11.649 0.352 -0.899 1.00 94.31 83 ASP A O 1
ATOM 659 N N . ARG A 1 84 ? 11.081 1.479 -2.770 1.00 95.88 84 ARG A N 1
ATOM 660 C CA . ARG A 1 84 ? 10.399 2.566 -2.065 1.00 95.88 84 ARG A CA 1
ATOM 661 C C . ARG A 1 84 ? 9.200 2.054 -1.269 1.00 95.88 84 ARG A C 1
ATOM 663 O O . ARG A 1 84 ? 9.086 2.360 -0.087 1.00 95.88 84 ARG A O 1
ATOM 670 N N . GLN A 1 85 ? 8.338 1.246 -1.886 1.00 95.25 85 GLN A N 1
ATOM 671 C CA . GLN A 1 85 ? 7.156 0.713 -1.211 1.00 95.25 85 GLN A CA 1
ATOM 672 C C . GLN A 1 85 ? 7.530 -0.183 -0.020 1.00 95.25 85 GLN A C 1
ATOM 674 O O . GLN A 1 85 ? 6.907 -0.061 1.031 1.00 95.25 85 GLN A O 1
ATOM 679 N N . ARG A 1 86 ? 8.565 -1.028 -0.133 1.00 95.62 86 ARG A N 1
ATOM 680 C CA . ARG A 1 86 ? 9.090 -1.814 0.996 1.00 95.62 86 ARG A CA 1
ATOM 681 C C . ARG A 1 86 ? 9.572 -0.901 2.119 1.00 95.62 86 ARG A C 1
ATOM 683 O O . ARG A 1 86 ? 9.220 -1.140 3.270 1.00 95.62 86 ARG A O 1
ATOM 690 N N . ALA A 1 87 ? 10.369 0.121 1.809 1.00 95.94 87 ALA A N 1
ATOM 691 C CA . ALA A 1 87 ? 10.879 1.048 2.819 1.00 95.94 87 ALA A CA 1
ATOM 692 C C . ALA A 1 87 ? 9.737 1.763 3.564 1.00 95.94 87 ALA A C 1
ATOM 694 O O . ALA A 1 87 ? 9.741 1.825 4.795 1.00 95.94 87 ALA A O 1
ATOM 695 N N . ASP A 1 88 ? 8.732 2.231 2.824 1.00 96.69 88 ASP A N 1
ATOM 696 C CA . ASP A 1 88 ? 7.558 2.893 3.386 1.00 96.69 88 ASP A CA 1
ATOM 697 C C . ASP A 1 88 ? 6.713 1.930 4.237 1.00 96.69 88 ASP A C 1
ATOM 699 O O . ASP A 1 88 ? 6.312 2.281 5.347 1.00 96.69 88 ASP A O 1
ATOM 703 N N . LEU A 1 89 ? 6.486 0.696 3.771 1.00 95.81 89 LEU A N 1
ATOM 704 C CA . LEU A 1 89 ? 5.752 -0.317 4.532 1.00 95.81 89 LEU A CA 1
ATOM 705 C C . LEU A 1 89 ? 6.486 -0.681 5.824 1.00 95.81 89 LEU A C 1
ATOM 707 O O . LEU A 1 89 ? 5.873 -0.629 6.885 1.00 95.81 89 LEU A O 1
ATOM 711 N N . ARG A 1 90 ? 7.798 -0.943 5.787 1.00 95.44 90 ARG A N 1
ATOM 712 C CA . ARG A 1 90 ? 8.596 -1.186 7.007 1.00 95.44 90 ARG A CA 1
ATOM 713 C C . ARG A 1 90 ? 8.425 -0.065 8.026 1.00 95.44 90 ARG A C 1
ATOM 715 O O . ARG A 1 90 ? 8.095 -0.326 9.178 1.00 95.44 90 ARG A O 1
ATOM 722 N N . LYS A 1 91 ? 8.531 1.192 7.582 1.00 95.06 91 LYS A N 1
ATOM 723 C CA . LYS A 1 91 ? 8.329 2.367 8.442 1.00 95.06 91 LYS A CA 1
ATOM 724 C C . LYS A 1 91 ? 6.955 2.375 9.122 1.00 95.06 91 LYS A C 1
ATOM 726 O O . LYS A 1 91 ? 6.853 2.846 10.255 1.00 95.06 91 LYS A O 1
ATOM 731 N N . VAL A 1 92 ? 5.903 1.886 8.459 1.00 96.00 92 VAL A N 1
ATOM 732 C CA . VAL A 1 92 ? 4.577 1.773 9.084 1.00 96.00 92 VAL A CA 1
ATOM 733 C C . VAL A 1 92 ? 4.598 0.783 10.247 1.00 96.00 92 VAL A C 1
ATOM 735 O O . VAL A 1 92 ? 4.064 1.077 11.317 1.00 96.00 92 VAL A O 1
ATOM 738 N N . PHE A 1 93 ? 5.206 -0.386 10.050 1.00 93.69 93 PHE A N 1
ATOM 739 C CA . PHE A 1 93 ? 5.150 -1.475 11.027 1.00 93.69 93 PHE A CA 1
ATOM 740 C C . PHE A 1 93 ? 6.227 -1.403 12.117 1.00 93.69 93 PHE A C 1
ATOM 742 O O . PHE A 1 93 ? 6.030 -2.001 13.171 1.00 93.69 93 PHE A O 1
ATOM 749 N N . ASP A 1 94 ? 7.273 -0.593 11.937 1.00 91.19 94 ASP A N 1
ATOM 750 C CA . ASP A 1 94 ? 8.350 -0.380 12.917 1.00 91.19 94 ASP A CA 1
ATOM 751 C C . ASP A 1 94 ? 8.010 0.664 14.009 1.00 91.19 94 ASP A C 1
ATOM 753 O O . ASP A 1 94 ? 8.849 0.986 14.852 1.00 91.19 94 ASP A O 1
ATOM 757 N N . GLY A 1 95 ? 6.801 1.243 14.017 1.00 83.62 95 GLY A N 1
ATOM 758 C CA . GLY A 1 95 ? 6.494 2.369 14.904 1.00 83.62 95 GLY A CA 1
ATOM 759 C C . GLY A 1 95 ? 5.019 2.603 15.227 1.00 83.62 95 GLY A C 1
ATOM 760 O O . GLY A 1 95 ? 4.208 1.688 15.326 1.00 83.62 95 GLY A O 1
ATOM 761 N N . SER A 1 96 ? 4.678 3.879 15.430 1.00 93.19 96 SER A N 1
ATOM 762 C CA . SER A 1 96 ? 3.346 4.338 15.868 1.00 93.19 96 SER A CA 1
ATOM 763 C C . SER A 1 96 ? 2.366 4.594 14.715 1.00 93.19 96 SER A C 1
ATOM 765 O O . SER A 1 96 ? 1.469 5.420 14.847 1.00 93.19 96 SER A O 1
ATOM 767 N N . TRP A 1 97 ? 2.541 3.914 13.581 1.00 96.38 97 TRP A N 1
ATOM 768 C CA . TRP A 1 97 ? 1.745 4.109 12.366 1.00 96.38 97 TRP A CA 1
ATOM 769 C C . TRP A 1 97 ? 0.899 2.872 12.040 1.00 96.38 97 TRP A C 1
ATOM 771 O O . TRP A 1 97 ? 1.247 1.742 12.398 1.00 96.38 97 TRP A O 1
ATOM 781 N N . CYS A 1 98 ? -0.209 3.066 11.334 1.00 94.31 98 CYS A N 1
ATOM 782 C CA . CYS A 1 98 ? -1.004 1.999 10.730 1.00 94.31 98 CYS A CA 1
ATOM 783 C C . CYS A 1 98 ? -1.498 2.403 9.337 1.00 94.31 98 CYS A C 1
ATOM 785 O O . CYS A 1 98 ? -1.593 3.587 9.010 1.00 94.31 98 CYS A O 1
ATOM 787 N N . ILE A 1 99 ? -1.826 1.406 8.511 1.00 95.75 99 ILE A N 1
ATOM 788 C CA . ILE A 1 99 ? -2.547 1.634 7.257 1.00 95.75 99 ILE A CA 1
ATOM 789 C C . ILE A 1 99 ? -4.040 1.708 7.581 1.00 95.75 99 ILE A C 1
ATOM 791 O O . ILE A 1 99 ? -4.646 0.710 7.965 1.00 95.75 99 ILE A O 1
ATOM 795 N N . ALA A 1 100 ? -4.624 2.891 7.405 1.00 92.88 100 ALA A N 1
ATOM 796 C CA . ALA A 1 100 ? -6.032 3.166 7.686 1.00 92.88 100 ALA A CA 1
ATOM 797 C C . ALA A 1 100 ? -6.970 2.778 6.526 1.00 92.88 100 ALA A C 1
ATOM 799 O O . ALA A 1 100 ? -8.184 2.715 6.701 1.00 92.88 100 ALA A O 1
ATOM 800 N N . GLY A 1 101 ? -6.424 2.531 5.331 1.00 92.50 101 GLY A N 1
ATOM 801 C CA . GLY A 1 101 ? -7.187 2.158 4.139 1.00 92.50 101 GLY A CA 1
ATOM 802 C C . GLY A 1 101 ? -6.531 2.653 2.851 1.00 92.50 101 GLY A C 1
ATOM 803 O O . GLY A 1 101 ? -5.316 2.837 2.798 1.00 92.50 101 GLY A O 1
ATOM 804 N N . PHE A 1 102 ? -7.340 2.879 1.813 1.00 93.25 102 PHE A N 1
ATOM 805 C CA . PHE A 1 102 ? -6.912 3.518 0.561 1.00 93.25 102 PHE A CA 1
ATOM 806 C C . PHE A 1 102 ? -7.465 4.929 0.439 1.00 93.25 102 PHE A C 1
ATOM 808 O O . PHE A 1 102 ? -8.606 5.174 0.819 1.00 93.25 102 PHE A O 1
ATOM 815 N N . MET A 1 103 ? -6.685 5.813 -0.169 1.00 94.00 103 MET A N 1
ATOM 816 C CA . MET A 1 103 ? -7.128 7.115 -0.655 1.00 94.00 103 MET A CA 1
ATOM 817 C C . MET A 1 103 ? -7.755 6.994 -2.056 1.00 94.00 103 MET A C 1
ATOM 819 O O . MET A 1 103 ? -7.682 5.945 -2.703 1.00 94.00 103 MET A O 1
ATOM 823 N N . ALA A 1 104 ? -8.388 8.071 -2.532 1.00 91.81 104 ALA A N 1
ATOM 824 C CA . ALA A 1 104 ? -9.081 8.107 -3.826 1.00 91.81 104 ALA A CA 1
ATOM 825 C C . ALA A 1 104 ? -8.165 7.837 -5.035 1.00 91.81 104 ALA A C 1
ATOM 827 O O . ALA A 1 104 ? -8.626 7.317 -6.048 1.00 91.81 104 ALA A O 1
ATOM 828 N N . ASP A 1 105 ? -6.878 8.163 -4.920 1.00 93.00 105 ASP A N 1
ATOM 829 C CA . ASP A 1 105 ? -5.856 7.955 -5.951 1.00 93.00 105 ASP A CA 1
ATOM 830 C C . ASP A 1 105 ? -5.243 6.541 -5.936 1.00 93.00 105 ASP A C 1
ATOM 832 O O . ASP A 1 105 ? -4.368 6.236 -6.742 1.00 93.00 105 ASP A O 1
ATOM 836 N N . GLY A 1 106 ? -5.692 5.668 -5.028 1.00 92.12 106 GLY A N 1
ATOM 837 C CA . GLY A 1 106 ? -5.176 4.307 -4.886 1.00 92.12 106 GLY A CA 1
ATOM 838 C C . GLY A 1 106 ? -3.910 4.188 -4.032 1.00 92.12 106 GLY A C 1
ATOM 839 O O . GLY A 1 106 ? -3.360 3.087 -3.928 1.00 92.12 106 GLY A O 1
ATOM 840 N N . SER A 1 107 ? -3.449 5.266 -3.392 1.00 95.81 107 SER A N 1
ATOM 841 C CA . SER A 1 107 ? -2.377 5.214 -2.391 1.00 95.81 107 SER A CA 1
ATOM 842 C C . SER A 1 107 ? -2.888 4.707 -1.038 1.00 95.81 107 SER A C 1
ATOM 844 O O . SER A 1 107 ? -4.037 4.949 -0.656 1.00 95.81 107 SER A O 1
ATOM 846 N N . TYR A 1 108 ? -2.057 3.975 -0.292 1.00 96.06 108 TYR A N 1
ATOM 847 C CA . TYR A 1 108 ? -2.410 3.576 1.072 1.00 96.06 108 TYR A CA 1
ATOM 848 C C . TYR A 1 108 ? -2.372 4.801 1.987 1.00 96.06 108 TYR A C 1
ATOM 850 O O . TYR A 1 108 ? -1.362 5.501 2.037 1.00 96.06 108 TYR A O 1
ATOM 858 N N . ALA A 1 109 ? -3.448 5.028 2.735 1.00 96.38 109 ALA A N 1
ATOM 859 C CA . ALA A 1 109 ? -3.512 6.060 3.759 1.00 96.38 109 ALA A CA 1
ATOM 860 C C . ALA A 1 109 ? -2.797 5.581 5.026 1.00 96.38 109 ALA A C 1
ATOM 862 O O . ALA A 1 109 ? -3.149 4.526 5.563 1.00 96.38 109 ALA A O 1
ATOM 863 N N . VAL A 1 110 ? -1.834 6.358 5.522 1.00 97.25 110 VAL A N 1
ATOM 864 C CA . VAL A 1 110 ? -1.142 6.082 6.783 1.00 97.25 110 VAL A CA 1
ATOM 865 C C . VAL A 1 110 ? -1.566 7.092 7.842 1.00 97.25 110 VAL A C 1
ATOM 867 O O . VAL A 1 110 ? -1.547 8.300 7.606 1.00 97.25 110 VAL A O 1
ATOM 870 N N . ALA A 1 111 ? -1.933 6.586 9.015 1.00 95.94 111 ALA A N 1
ATOM 871 C CA . ALA A 1 111 ? -2.327 7.384 10.168 1.00 95.94 111 ALA A CA 1
ATOM 872 C C . ALA A 1 111 ? -1.582 6.928 11.427 1.00 95.94 111 ALA A C 1
ATOM 874 O O . ALA A 1 111 ? -1.058 5.808 11.481 1.00 95.94 111 ALA A O 1
ATOM 875 N N . ARG A 1 112 ? -1.507 7.794 12.440 1.00 94.19 112 ARG A N 1
ATOM 876 C CA . ARG A 1 112 ? -1.051 7.398 13.782 1.00 94.19 112 ARG A CA 1
ATOM 877 C C . ARG A 1 112 ? -1.967 6.293 14.348 1.00 94.19 112 ARG A C 1
ATOM 879 O O . ARG A 1 112 ? -3.180 6.365 14.162 1.00 94.19 112 ARG A O 1
ATOM 886 N N . ARG A 1 113 ? -1.388 5.292 15.022 1.00 84.69 113 ARG A N 1
ATOM 887 C CA . ARG A 1 113 ? -2.145 4.304 15.818 1.00 84.69 113 ARG A CA 1
ATOM 888 C C . ARG A 1 113 ? -2.799 4.940 17.036 1.00 84.69 113 ARG A C 1
ATOM 890 O O . ARG A 1 113 ? -2.170 5.856 17.614 1.00 84.69 113 ARG A O 1
#

Sequence (113 aa):
AYFNLVKLGAVVTEYHEEFYGVINDGLNRGERTDRVFVMWPVGDRQSPPSGCVVPSADWSIATPPDIEALRRTDPDAAQTWRDRQRADLRKVFDGSWCIAGFMADGSYAVARR